Protein AF-A0AAP2DNC0-F1 (afdb_monomer_lite)

Secondary structure (DSSP, 8-state):
----EEEEEEE-TT--EEEEEEE-SSS--EEEEETTS-EEEEEE-----HHHHHHHHHHHHHHHT--GGGEEEEEE--S-----TTHHHHHHHHHHHHHHHHHHHHHHHHHHHHTS-GGG-EEETTEEE-SS-EEEHHHHHHHHHHHH-S--EE-

InterPro domains:
  IPR037165 Aldehyde oxidase/xanthine dehydrogenase, molybdopterin binding domain superfamily [SSF56003] (30-141)

Structure (mmCIF, N/CA/C/O backbone):
data_AF-A0AAP2DNC0-F1
#
_entry.id   AF-A0AAP2DNC0-F1
#
loop_
_atom_site.group_PDB
_atom_site.id
_atom_site.type_symbol
_atom_site.label_atom_id
_atom_site.label_alt_id
_atom_site.label_comp_id
_atom_site.label_asym_id
_atom_site.label_entity_id
_atom_site.label_seq_id
_atom_site.pdbx_PDB_ins_code
_atom_site.Cartn_x
_atom_site.Cartn_y
_atom_site.Cartn_z
_atom_site.occupancy
_atom_site.B_iso_or_equiv
_atom_site.auth_seq_id
_atom_site.auth_comp_id
_atom_site.auth_asym_id
_atom_site.auth_atom_id
_atom_site.pdbx_PDB_model_num
ATOM 1 N N . MET A 1 1 ? 10.801 -0.623 20.520 1.00 38.81 1 MET A N 1
ATOM 2 C CA . MET A 1 1 ? 10.486 -1.845 19.750 1.00 38.81 1 MET A CA 1
ATOM 3 C C . MET A 1 1 ? 10.149 -1.418 18.329 1.00 38.81 1 MET A C 1
ATOM 5 O O . MET A 1 1 ? 9.386 -0.471 18.181 1.00 38.81 1 MET A O 1
ATOM 9 N N . LYS A 1 2 ? 10.776 -2.004 17.298 1.00 46.66 2 LYS A N 1
ATOM 10 C CA . LYS A 1 2 ? 10.333 -1.795 15.910 1.00 46.66 2 LYS A CA 1
ATOM 11 C C . LYS A 1 2 ? 9.048 -2.607 15.756 1.00 46.66 2 LYS A C 1
ATOM 13 O O . LYS A 1 2 ? 9.116 -3.824 15.877 1.00 46.66 2 LYS A O 1
ATOM 18 N N . ASN A 1 3 ? 7.905 -1.954 15.565 1.00 55.47 3 ASN A N 1
ATOM 19 C CA . ASN A 1 3 ? 6.713 -2.665 15.106 1.00 55.47 3 ASN A CA 1
ATOM 20 C C . ASN A 1 3 ? 7.089 -3.331 13.775 1.00 55.47 3 ASN A C 1
ATOM 22 O O . ASN A 1 3 ? 7.736 -2.695 12.945 1.00 55.47 3 ASN A O 1
ATOM 26 N N . SER A 1 4 ? 6.794 -4.615 13.620 1.00 79.81 4 SER A N 1
ATOM 27 C CA . SER A 1 4 ? 6.967 -5.330 12.359 1.00 79.81 4 SER A CA 1
ATOM 28 C C . SER A 1 4 ? 5.632 -5.354 11.614 1.00 79.81 4 SER A C 1
ATOM 30 O O . SER A 1 4 ? 4.562 -5.353 12.232 1.00 79.81 4 SER A O 1
ATOM 32 N N . VAL A 1 5 ? 5.691 -5.325 10.281 1.00 86.69 5 VAL A N 1
ATOM 33 C CA . VAL A 1 5 ? 4.518 -5.431 9.405 1.00 86.69 5 VAL A CA 1
ATOM 34 C C . VAL A 1 5 ? 4.571 -6.778 8.714 1.00 86.69 5 VAL A C 1
ATOM 36 O O . VAL A 1 5 ? 5.544 -7.082 8.033 1.00 86.69 5 VAL A O 1
ATOM 39 N N . GLN A 1 6 ? 3.518 -7.570 8.872 1.00 87.31 6 GLN A N 1
ATOM 40 C CA . GLN A 1 6 ? 3.328 -8.782 8.093 1.00 87.31 6 GLN A CA 1
ATOM 41 C C . GLN A 1 6 ? 2.719 -8.418 6.737 1.00 87.31 6 GLN A C 1
ATOM 43 O O . GLN A 1 6 ? 1.704 -7.720 6.683 1.00 87.31 6 GLN A O 1
ATOM 48 N N . ILE A 1 7 ? 3.307 -8.922 5.651 1.00 89.62 7 ILE A N 1
ATOM 49 C CA . ILE A 1 7 ? 2.815 -8.709 4.285 1.00 89.62 7 ILE A CA 1
ATOM 50 C C . ILE A 1 7 ? 2.246 -10.024 3.749 1.00 89.62 7 ILE A C 1
ATOM 52 O O . ILE A 1 7 ? 2.920 -11.055 3.748 1.00 89.62 7 ILE A O 1
ATOM 56 N N . THR A 1 8 ? 0.997 -9.990 3.289 1.00 88.88 8 THR A N 1
ATOM 57 C CA . THR A 1 8 ? 0.301 -11.145 2.709 1.00 88.88 8 THR A CA 1
ATOM 58 C C . THR A 1 8 ? -0.256 -10.782 1.340 1.00 88.88 8 THR A C 1
ATOM 60 O O . THR A 1 8 ? -1.121 -9.916 1.238 1.00 88.88 8 THR A O 1
ATOM 63 N N . VAL A 1 9 ? 0.213 -11.459 0.294 1.00 87.19 9 VAL A N 1
ATOM 64 C CA . VAL A 1 9 ? -0.335 -11.348 -1.068 1.00 87.19 9 VAL A CA 1
ATOM 65 C C . VAL A 1 9 ? -1.398 -12.430 -1.262 1.00 87.19 9 VAL A C 1
ATOM 67 O O . VAL A 1 9 ? -1.158 -13.585 -0.916 1.00 87.19 9 VAL A O 1
ATOM 70 N N . PHE A 1 10 ? -2.566 -12.069 -1.791 1.00 86.56 10 PHE A N 1
ATOM 71 C CA . PHE A 1 10 ? -3.710 -12.968 -1.982 1.00 86.56 10 PHE A CA 1
ATOM 72 C C . PHE A 1 10 ? -4.532 -12.576 -3.221 1.00 86.56 10 PHE A C 1
ATOM 74 O O . PHE A 1 10 ? -4.253 -11.561 -3.859 1.00 86.56 10 PHE A O 1
ATOM 81 N N . ARG A 1 11 ? -5.543 -13.376 -3.579 1.00 85.81 11 ARG A N 1
ATOM 82 C CA . ARG A 1 11 ? -6.537 -13.041 -4.611 1.00 85.81 11 ARG A CA 1
ATOM 83 C C . ARG A 1 11 ? -7.925 -12.934 -3.991 1.00 85.81 11 ARG A C 1
ATOM 85 O O . ARG A 1 11 ? -8.265 -13.714 -3.104 1.00 85.81 11 ARG A O 1
ATOM 92 N N . GLU A 1 12 ? -8.715 -11.978 -4.459 1.00 83.81 12 GLU A N 1
ATOM 93 C CA . GLU A 1 12 ? -10.144 -11.921 -4.143 1.00 83.81 12 GLU A CA 1
ATOM 94 C C . GLU A 1 12 ? -10.919 -13.018 -4.887 1.00 83.81 12 GLU A C 1
ATOM 96 O O . GLU A 1 12 ? -10.386 -13.659 -5.794 1.00 83.81 12 GLU A O 1
ATOM 101 N N . ALA A 1 13 ? -12.193 -13.218 -4.536 1.00 77.25 13 ALA A N 1
ATOM 102 C CA . ALA A 1 13 ? -13.054 -14.230 -5.161 1.00 77.25 13 ALA A CA 1
ATOM 103 C C . ALA A 1 13 ? -13.166 -14.080 -6.694 1.00 77.25 13 ALA A C 1
ATOM 105 O O . ALA A 1 13 ? -13.359 -15.066 -7.398 1.00 77.25 13 ALA A O 1
ATOM 106 N N . GLU A 1 14 ? -12.992 -12.862 -7.214 1.00 77.56 14 GLU A N 1
ATOM 107 C CA . GLU A 1 14 ? -13.001 -12.547 -8.651 1.00 77.56 14 GLU A CA 1
ATOM 108 C C . GLU A 1 14 ? -11.623 -12.714 -9.326 1.00 77.56 14 GLU A C 1
ATOM 110 O O . GLU A 1 14 ? -11.451 -12.387 -10.498 1.00 77.56 14 GLU A O 1
ATOM 115 N N . GLY A 1 15 ? -10.614 -13.199 -8.596 1.00 82.12 15 GLY A N 1
ATOM 116 C CA . GLY A 1 15 ? -9.250 -13.396 -9.093 1.00 82.12 15 GLY A CA 1
ATOM 117 C C . GLY A 1 15 ? -8.360 -12.151 -9.036 1.00 82.12 15 GLY A C 1
ATOM 118 O O . GLY A 1 15 ? -7.173 -12.247 -9.360 1.00 82.12 15 GLY A O 1
ATOM 119 N N . THR A 1 16 ? -8.884 -11.005 -8.592 1.00 85.50 16 THR A N 1
ATOM 120 C CA . THR A 1 16 ? -8.140 -9.743 -8.456 1.00 85.50 16 THR A CA 1
ATOM 121 C C . THR A 1 16 ? -7.007 -9.889 -7.433 1.00 85.50 16 THR A C 1
ATOM 123 O O . THR A 1 16 ? -7.280 -10.189 -6.266 1.00 85.50 16 THR A O 1
ATOM 126 N N . PRO A 1 17 ? -5.734 -9.686 -7.822 1.00 89.12 17 PRO A N 1
ATOM 127 C CA . PRO A 1 17 ? -4.626 -9.774 -6.885 1.00 89.12 17 PRO A CA 1
ATOM 128 C C . PRO A 1 17 ? -4.665 -8.590 -5.914 1.00 89.12 17 PRO A C 1
ATOM 130 O O . PRO A 1 17 ? -4.969 -7.458 -6.291 1.00 89.12 17 PRO A O 1
ATOM 133 N N . SER A 1 18 ? -4.376 -8.876 -4.652 1.00 90.75 18 SER A N 1
ATOM 134 C CA . SER A 1 18 ? -4.461 -7.944 -3.531 1.00 90.75 18 SER A CA 1
ATOM 135 C C . SER A 1 18 ? -3.300 -8.177 -2.569 1.00 90.75 18 SER A C 1
ATOM 137 O O . SER A 1 18 ? -2.720 -9.264 -2.509 1.00 90.75 18 SER A O 1
ATOM 139 N N . VAL A 1 19 ? -2.945 -7.156 -1.795 1.00 91.69 19 VAL A N 1
ATOM 140 C CA . VAL A 1 19 ? -1.894 -7.256 -0.778 1.00 91.69 19 VAL A CA 1
ATOM 141 C C . VAL A 1 19 ? -2.349 -6.615 0.528 1.00 91.69 19 VAL A C 1
ATOM 143 O O . VAL A 1 19 ? -2.882 -5.507 0.548 1.00 91.69 19 VAL A O 1
ATOM 146 N N . ARG A 1 20 ? -2.151 -7.336 1.631 1.00 91.94 20 ARG A N 1
ATOM 147 C CA . ARG A 1 20 ? -2.478 -6.929 2.998 1.00 91.94 20 ARG A CA 1
ATOM 148 C C . ARG A 1 20 ? -1.201 -6.681 3.788 1.00 91.94 20 ARG A C 1
ATOM 150 O O . ARG A 1 20 ? -0.331 -7.545 3.836 1.00 91.94 20 ARG A O 1
ATOM 157 N N . PHE A 1 21 ? -1.150 -5.538 4.455 1.00 92.44 21 PHE A N 1
ATOM 158 C CA . PHE A 1 21 ? -0.119 -5.133 5.403 1.00 92.44 21 PHE A CA 1
ATOM 159 C C . PHE A 1 21 ? -0.749 -5.096 6.789 1.00 92.44 21 PHE A C 1
ATOM 161 O O . PHE A 1 21 ? -1.740 -4.397 6.976 1.00 92.44 21 PHE A O 1
ATOM 168 N N . GLU A 1 22 ? -0.213 -5.830 7.753 1.00 89.88 22 GLU A N 1
ATOM 169 C CA . GLU A 1 22 ? -0.787 -5.930 9.098 1.00 89.88 22 GLU A CA 1
ATOM 170 C C . GLU A 1 22 ? 0.266 -5.646 10.165 1.00 89.88 22 GLU A C 1
ATOM 172 O O . GLU A 1 22 ? 1.374 -6.180 10.104 1.00 89.88 22 GLU A O 1
ATOM 177 N N . THR A 1 23 ? -0.062 -4.801 11.145 1.00 87.56 23 THR A N 1
ATOM 178 C CA . THR A 1 23 ? 0.821 -4.568 12.294 1.00 87.56 23 THR A CA 1
ATOM 179 C C . THR A 1 23 ? 0.852 -5.795 13.197 1.00 87.56 23 THR A C 1
ATOM 181 O O . THR A 1 23 ? -0.190 -6.336 13.563 1.00 87.56 23 THR A O 1
ATOM 184 N N . ILE A 1 24 ? 2.048 -6.215 13.608 1.00 81.44 24 ILE A N 1
ATOM 185 C CA . ILE A 1 24 ? 2.220 -7.302 14.576 1.00 81.44 24 ILE A CA 1
ATOM 186 C C . ILE A 1 24 ? 2.170 -6.713 15.993 1.00 81.44 24 ILE A C 1
ATOM 188 O O . ILE A 1 24 ? 2.982 -5.854 16.340 1.00 81.44 24 ILE A O 1
ATOM 192 N N . GLY A 1 25 ? 1.217 -7.166 16.811 1.00 71.06 25 GLY A N 1
ATOM 193 C CA . GLY A 1 25 ? 1.033 -6.707 18.192 1.00 71.06 25 GLY A CA 1
ATOM 194 C C . GLY A 1 25 ? -0.375 -6.963 18.737 1.00 71.06 25 GLY A C 1
ATOM 195 O O . GLY A 1 25 ? -1.166 -7.682 18.119 1.00 71.06 25 GLY A O 1
ATOM 196 N N . GLU A 1 26 ? -0.661 -6.379 19.905 1.00 65.94 26 GLU A N 1
ATOM 197 C CA . GLU A 1 26 ? -1.984 -6.410 20.551 1.00 65.94 26 GLU A CA 1
ATOM 198 C C . GLU A 1 26 ? -3.010 -5.580 19.762 1.00 65.94 26 GLU A C 1
ATOM 200 O O . GLU A 1 26 ? -4.081 -6.084 19.434 1.00 65.94 26 GLU A O 1
ATOM 205 N N . GLU A 1 27 ? -2.645 -4.361 19.346 1.00 67.69 27 GLU A N 1
ATOM 206 C CA . GLU A 1 27 ? -3.443 -3.561 18.410 1.00 67.69 27 GLU A CA 1
ATOM 207 C C . GLU A 1 27 ? -3.122 -3.946 16.960 1.00 67.69 27 GLU A C 1
ATOM 209 O O . GLU A 1 27 ? -2.032 -3.676 16.437 1.00 67.69 27 GLU A O 1
ATOM 214 N N . ARG A 1 28 ? -4.094 -4.567 16.288 1.00 74.88 28 ARG A N 1
ATOM 215 C CA . ARG A 1 28 ? -3.957 -4.986 14.891 1.00 74.88 28 ARG A CA 1
ATOM 216 C C . ARG A 1 28 ? -4.682 -4.025 13.967 1.00 74.88 28 ARG A C 1
ATOM 218 O O . ARG A 1 28 ? -5.906 -4.039 13.866 1.00 74.88 28 ARG A O 1
ATOM 225 N N . TYR A 1 29 ? -3.898 -3.218 13.268 1.00 86.69 29 TYR A N 1
ATOM 226 C CA . TYR A 1 29 ? -4.351 -2.446 12.123 1.00 86.69 29 TYR A CA 1
ATOM 227 C C . TYR A 1 29 ? -3.924 -3.186 10.863 1.00 86.69 29 TYR A C 1
ATOM 229 O O . TYR A 1 29 ? -2.796 -3.683 10.784 1.00 86.69 29 TYR A O 1
ATOM 237 N N . ALA A 1 30 ? -4.803 -3.232 9.868 1.00 90.62 30 ALA A N 1
ATOM 238 C CA . ALA A 1 30 ? -4.452 -3.783 8.570 1.00 90.62 30 ALA A CA 1
ATOM 239 C C . ALA A 1 30 ? -4.798 -2.808 7.452 1.00 90.62 30 ALA A C 1
ATOM 241 O O . ALA A 1 30 ? -5.846 -2.174 7.460 1.00 90.62 30 ALA A O 1
ATOM 242 N N . LEU A 1 31 ? -3.910 -2.702 6.476 1.00 93.75 31 LEU A N 1
ATOM 243 C CA . LEU A 1 31 ? -4.100 -1.927 5.265 1.00 93.75 31 LEU A CA 1
ATOM 244 C C . LEU A 1 31 ? -4.101 -2.896 4.091 1.00 93.75 31 LEU A C 1
ATOM 246 O O . LEU A 1 31 ? -3.135 -3.632 3.897 1.00 93.75 31 LEU A O 1
ATOM 250 N N . VAL A 1 32 ? -5.180 -2.914 3.321 1.00 93.44 32 VAL A N 1
ATOM 251 C CA . VAL A 1 32 ? -5.305 -3.771 2.143 1.00 93.44 32 VAL A CA 1
ATOM 252 C C . VAL A 1 32 ? -5.347 -2.903 0.904 1.00 93.44 32 VAL A C 1
ATOM 254 O O . VAL A 1 32 ? -6.185 -2.010 0.811 1.00 93.44 32 VAL A O 1
ATOM 257 N N . PHE A 1 33 ? -4.444 -3.172 -0.032 1.00 93.50 33 PHE A N 1
ATOM 258 C CA . PHE A 1 33 ? -4.469 -2.617 -1.375 1.00 93.50 33 PHE A CA 1
ATOM 259 C C . PHE A 1 33 ? -5.037 -3.668 -2.323 1.00 93.50 33 PHE A C 1
ATOM 261 O O . PHE A 1 33 ? -4.473 -4.755 -2.468 1.00 93.50 33 PHE A O 1
ATOM 268 N N . TYR A 1 34 ? -6.148 -3.326 -2.957 1.00 89.62 34 TYR A N 1
ATOM 269 C CA . TYR A 1 34 ? -6.824 -4.155 -3.940 1.00 89.62 34 TYR A CA 1
ATOM 270 C C . TYR A 1 34 ? -6.366 -3.771 -5.346 1.00 89.62 34 TYR A C 1
ATOM 272 O O . TYR A 1 34 ? -6.048 -2.605 -5.617 1.00 89.62 34 TYR A O 1
ATOM 280 N N . GLY A 1 35 ? -6.374 -4.734 -6.270 1.00 74.75 35 GLY A N 1
ATOM 281 C CA . GLY A 1 35 ? -6.237 -4.433 -7.693 1.00 74.75 35 GLY A CA 1
ATOM 282 C C . GLY A 1 35 ? -7.214 -3.319 -8.092 1.00 74.75 35 GLY A C 1
ATOM 283 O O . GLY A 1 35 ? -8.357 -3.295 -7.639 1.00 74.75 35 GLY A O 1
ATOM 284 N N . ARG A 1 36 ? -6.751 -2.368 -8.916 1.00 78.69 36 ARG A N 1
ATOM 285 C CA . ARG A 1 36 ? -7.431 -1.098 -9.275 1.00 78.69 36 ARG A CA 1
ATOM 286 C C . ARG A 1 36 ? -7.348 0.046 -8.252 1.00 78.69 36 ARG A C 1
ATOM 288 O O . ARG A 1 36 ? -8.149 0.973 -8.315 1.00 78.69 36 ARG A O 1
ATOM 295 N N . SER A 1 37 ? -6.352 0.033 -7.367 1.00 81.25 37 SER A N 1
ATOM 296 C CA . SER A 1 37 ? -5.997 1.175 -6.501 1.00 81.25 37 SER A CA 1
ATOM 297 C C . SER A 1 37 ? -6.972 1.493 -5.365 1.00 81.25 37 SER A C 1
ATOM 299 O O . SER A 1 37 ? -6.841 2.540 -4.730 1.00 81.25 37 SER A O 1
ATOM 301 N N . ASN A 1 38 ? -7.907 0.589 -5.063 1.00 91.06 38 ASN A N 1
ATOM 302 C CA . ASN A 1 38 ? -8.730 0.706 -3.865 1.00 91.06 38 ASN A CA 1
ATOM 303 C C . ASN A 1 38 ? -7.917 0.307 -2.634 1.00 91.06 38 ASN A C 1
ATOM 305 O O . ASN A 1 38 ? -7.190 -0.687 -2.644 1.00 91.06 38 ASN A O 1
ATOM 309 N N . VAL A 1 39 ? -8.076 1.061 -1.554 1.00 93.81 39 VAL A N 1
ATOM 310 C CA . VAL A 1 39 ? -7.409 0.815 -0.281 1.00 93.81 39 VAL A CA 1
ATOM 311 C C . VAL A 1 39 ? -8.452 0.713 0.813 1.00 93.81 39 VAL A C 1
ATOM 313 O O . VAL A 1 39 ? -9.296 1.590 0.956 1.00 93.81 39 VAL A O 1
ATOM 316 N N . THR A 1 40 ? -8.389 -0.347 1.612 1.00 94.00 40 THR A N 1
ATOM 317 C CA . THR A 1 40 ? -9.201 -0.458 2.826 1.00 94.00 40 THR A CA 1
ATOM 318 C C . THR A 1 40 ? -8.304 -0.496 4.043 1.00 94.00 40 THR A C 1
ATOM 320 O O . THR A 1 40 ? -7.408 -1.334 4.149 1.00 94.00 40 THR A O 1
ATOM 323 N N . LEU A 1 41 ? -8.560 0.421 4.966 1.00 93.25 41 LEU A N 1
ATOM 324 C CA . LEU A 1 41 ? -7.999 0.404 6.300 1.00 93.25 41 LEU A CA 1
ATOM 325 C C . LEU A 1 41 ? -8.961 -0.336 7.232 1.00 93.25 41 LEU A C 1
ATOM 327 O O . LEU A 1 41 ? -10.084 0.109 7.453 1.00 93.25 41 LEU A O 1
ATOM 331 N N . TYR A 1 42 ? -8.488 -1.430 7.811 1.00 90.00 42 TYR A N 1
ATOM 332 C CA . TYR A 1 42 ? -9.157 -2.147 8.883 1.00 90.00 42 TYR A CA 1
ATOM 333 C C . TYR A 1 42 ? -8.654 -1.635 10.228 1.00 90.00 42 TYR A C 1
ATOM 335 O O . TYR A 1 42 ? -7.458 -1.721 10.529 1.00 90.00 42 TYR A O 1
ATOM 343 N N . VAL A 1 43 ? -9.576 -1.102 11.026 1.00 86.06 43 VAL A N 1
ATOM 344 C CA . VAL A 1 43 ? -9.314 -0.623 12.385 1.00 86.06 43 VAL A CA 1
ATOM 345 C C . VAL A 1 43 ? -10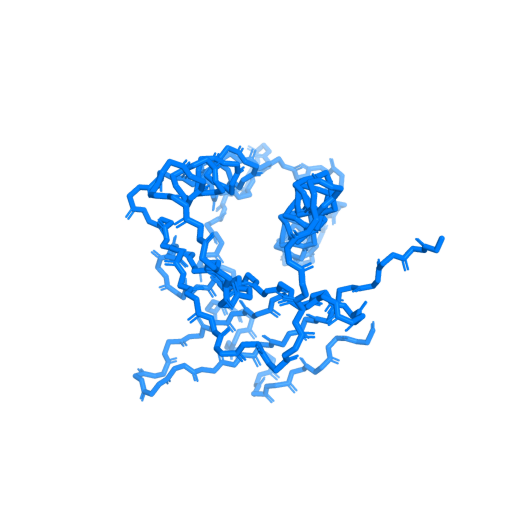.102 -1.439 13.413 1.00 86.06 43 VAL A C 1
ATOM 347 O O . VAL A 1 43 ? -11.179 -1.944 13.090 1.00 86.06 43 VAL A O 1
ATOM 350 N N . PRO A 1 44 ? -9.605 -1.563 14.653 1.00 79.69 44 PRO A N 1
ATOM 351 C CA . PRO A 1 44 ? -10.368 -2.142 15.750 1.00 79.69 44 PRO A CA 1
ATOM 352 C C . PRO A 1 44 ? -11.754 -1.509 15.920 1.00 79.69 44 PRO A C 1
ATOM 354 O O . PRO A 1 44 ? -11.888 -0.284 15.875 1.00 79.69 44 PRO A O 1
ATOM 357 N N . ASP A 1 45 ? -12.771 -2.344 16.144 1.00 73.31 45 ASP A N 1
ATOM 358 C CA . ASP A 1 45 ? -14.126 -1.909 16.480 1.00 73.31 45 ASP A CA 1
ATOM 359 C C . ASP A 1 45 ? -14.145 -1.268 17.872 1.00 73.31 45 ASP A C 1
ATOM 361 O O . ASP A 1 45 ? -14.243 -1.930 18.903 1.00 73.31 45 ASP A O 1
ATOM 365 N N . ALA A 1 46 ? -13.975 0.048 17.889 1.00 66.81 46 ALA A N 1
ATOM 366 C CA . ALA A 1 46 ? -14.129 0.889 19.059 1.00 66.81 46 ALA A CA 1
ATOM 367 C C . ALA A 1 46 ? -15.160 1.975 18.731 1.00 66.81 46 ALA A C 1
ATOM 369 O O . ALA A 1 46 ? -15.211 2.435 17.586 1.00 66.81 46 ALA A O 1
ATOM 370 N N . PRO A 1 47 ? -15.958 2.445 19.706 1.00 59.12 47 PRO A N 1
ATOM 371 C CA . PRO A 1 47 ? -16.869 3.563 19.495 1.00 59.12 47 PRO A CA 1
ATOM 372 C C . PRO A 1 47 ? -16.071 4.826 19.138 1.00 59.12 47 PRO A C 1
ATOM 374 O O . PRO A 1 47 ? -15.583 5.563 19.995 1.00 59.12 47 PRO A O 1
ATOM 377 N N . GLN A 1 48 ? -15.908 5.072 17.840 1.00 66.94 48 GLN A N 1
ATOM 378 C CA . GLN A 1 48 ? -15.242 6.243 17.292 1.00 66.94 48 GLN A CA 1
ATOM 379 C C . GLN A 1 48 ? -16.257 7.124 16.560 1.00 66.94 48 GLN A C 1
ATOM 381 O O . GLN A 1 48 ? -17.131 6.650 15.835 1.00 66.94 48 GLN A O 1
ATOM 386 N N . GLY A 1 49 ? -16.143 8.442 16.741 1.00 69.94 49 GLY A N 1
ATOM 387 C CA . GLY A 1 49 ? -16.949 9.398 15.984 1.00 69.94 49 GLY A CA 1
ATOM 388 C C . GLY A 1 49 ? -16.575 9.393 14.497 1.00 69.94 49 GLY A C 1
ATOM 389 O O . GLY A 1 49 ? -15.408 9.215 14.154 1.00 69.94 49 GLY A O 1
ATOM 390 N N . LYS A 1 50 ? -17.543 9.674 13.612 1.00 75.25 50 LYS A N 1
ATOM 391 C CA . LYS A 1 50 ? -17.363 9.708 12.140 1.00 75.25 50 LYS A CA 1
ATOM 392 C C . LYS A 1 50 ? -16.157 10.544 11.672 1.00 75.25 50 LYS A C 1
ATOM 394 O O . LYS A 1 50 ? -15.522 10.208 10.677 1.00 75.25 50 LYS A O 1
ATOM 399 N N . LEU A 1 51 ? -15.808 11.604 12.407 1.00 81.38 51 LEU A N 1
ATOM 400 C CA . LEU A 1 51 ? -14.646 12.456 12.125 1.00 81.38 51 LEU A CA 1
ATOM 401 C C . LEU A 1 51 ? -13.300 11.726 12.275 1.00 81.38 51 LEU A C 1
ATOM 403 O O . LEU A 1 51 ? -12.355 12.056 11.561 1.00 81.38 51 LEU A O 1
ATOM 407 N N . LYS A 1 52 ? -13.202 10.723 13.160 1.00 83.19 52 LYS A N 1
ATOM 408 C CA . LYS A 1 52 ? -11.976 9.929 13.334 1.00 83.19 52 LYS A CA 1
ATOM 409 C C . LYS A 1 52 ? -11.709 9.061 12.101 1.00 83.19 52 LYS A C 1
ATOM 411 O O . LYS A 1 52 ? -10.592 9.091 11.592 1.00 83.19 52 LYS A O 1
ATOM 416 N N . TYR A 1 53 ? -12.733 8.394 11.561 1.00 85.00 53 TYR A N 1
ATOM 417 C CA . TYR A 1 53 ? -12.610 7.607 10.324 1.00 85.00 53 TYR A CA 1
ATOM 418 C C . TYR A 1 53 ? -12.211 8.471 9.127 1.00 85.00 53 TYR A C 1
ATOM 420 O O . TYR A 1 53 ? -11.311 8.107 8.374 1.00 85.00 53 TYR A O 1
ATOM 428 N N . LEU A 1 54 ? -12.811 9.659 8.994 1.00 87.69 54 LEU A N 1
ATOM 429 C CA . LEU A 1 54 ? -12.416 10.612 7.957 1.00 87.69 54 LEU A CA 1
ATOM 430 C C . LEU A 1 54 ? -10.944 11.028 8.105 1.00 87.69 54 LEU A C 1
ATOM 432 O O . LEU A 1 54 ? -10.201 11.025 7.127 1.00 87.69 54 LEU A O 1
ATOM 436 N N . GLY A 1 55 ? -10.499 11.340 9.326 1.00 89.31 55 GLY A N 1
ATOM 437 C CA . GLY A 1 55 ? -9.100 11.676 9.600 1.00 89.31 55 GLY A CA 1
ATOM 438 C C . GLY A 1 55 ? -8.131 10.546 9.236 1.00 89.31 55 GLY A C 1
ATOM 439 O O . GLY A 1 55 ? -7.097 10.799 8.620 1.00 89.31 55 GLY A O 1
ATOM 440 N N . GLN A 1 56 ? -8.476 9.298 9.555 1.00 90.44 56 GLN A N 1
ATOM 441 C CA . GLN A 1 56 ? -7.680 8.119 9.197 1.00 90.44 56 GLN A CA 1
ATOM 442 C C . GLN A 1 56 ? -7.598 7.931 7.675 1.00 90.44 56 GLN A C 1
ATOM 444 O O . GLN A 1 56 ? -6.502 7.753 7.141 1.00 90.44 56 GLN A O 1
ATOM 449 N N . ALA A 1 57 ? -8.728 8.048 6.969 1.00 91.81 57 ALA A N 1
ATOM 450 C CA . ALA A 1 57 ? -8.771 7.964 5.511 1.00 91.81 57 ALA A CA 1
ATOM 451 C C . ALA A 1 57 ? -7.905 9.049 4.850 1.00 91.81 57 ALA A C 1
ATOM 453 O O . ALA A 1 57 ? -7.143 8.761 3.929 1.00 91.81 57 ALA A O 1
ATOM 454 N N . LEU A 1 58 ? -7.952 10.285 5.362 1.00 93.25 58 LEU A N 1
ATOM 455 C CA . LEU A 1 58 ? -7.119 11.394 4.882 1.00 93.25 58 LEU A CA 1
ATOM 456 C C . LEU A 1 58 ? -5.623 11.160 5.137 1.00 93.25 58 LEU A C 1
ATOM 458 O O . LEU A 1 58 ? -4.798 11.513 4.294 1.00 93.25 58 LEU A O 1
ATOM 462 N N . ILE A 1 59 ? -5.253 10.552 6.270 1.00 92.75 59 ILE A N 1
ATOM 463 C CA . ILE A 1 59 ? -3.858 10.177 6.555 1.00 92.75 59 ILE A CA 1
ATOM 464 C C . ILE A 1 59 ? -3.361 9.168 5.520 1.00 92.75 59 ILE A C 1
ATOM 466 O O . ILE A 1 59 ? -2.285 9.381 4.958 1.00 92.75 59 ILE A O 1
ATOM 470 N N . VAL A 1 60 ? -4.134 8.109 5.262 1.00 93.38 60 VAL A N 1
ATOM 471 C CA . VAL A 1 60 ? -3.799 7.072 4.273 1.00 93.38 60 VAL A CA 1
ATOM 472 C C . VAL A 1 60 ? -3.707 7.681 2.874 1.00 93.38 60 VAL A C 1
ATOM 474 O O . VAL A 1 60 ? -2.675 7.552 2.221 1.00 93.38 60 VAL A O 1
ATOM 477 N N . SER A 1 61 ? -4.732 8.428 2.455 1.00 92.81 61 SER A N 1
ATOM 478 C CA . SER A 1 61 ? -4.776 9.138 1.171 1.00 92.81 61 SER A CA 1
ATOM 479 C C . SER A 1 61 ? -3.526 9.995 0.952 1.00 92.81 61 SER A C 1
ATOM 481 O O . SER A 1 61 ? -2.850 9.870 -0.070 1.00 92.81 61 SER A O 1
ATOM 483 N N . ARG A 1 62 ? -3.150 10.804 1.952 1.00 92.25 62 ARG A N 1
ATOM 484 C CA . ARG A 1 62 ? -1.970 11.671 1.874 1.00 92.25 62 ARG A CA 1
ATOM 485 C C . ARG A 1 62 ? -0.655 10.892 1.812 1.00 92.25 62 ARG A C 1
ATOM 487 O O . ARG A 1 62 ? 0.227 11.298 1.065 1.00 92.25 62 ARG A O 1
ATOM 494 N N . HIS A 1 63 ? -0.493 9.828 2.601 1.00 91.75 63 HIS A N 1
ATOM 495 C CA . HIS A 1 63 ? 0.772 9.075 2.648 1.00 91.75 63 HIS A CA 1
ATOM 496 C C . HIS A 1 63 ? 0.985 8.184 1.425 1.00 91.75 63 HIS A C 1
ATOM 498 O O . HIS A 1 63 ? 2.128 7.939 1.046 1.00 91.75 63 HIS A O 1
ATOM 504 N N . LEU A 1 64 ? -0.096 7.700 0.819 1.00 90.31 64 LEU A N 1
ATOM 505 C CA . LEU A 1 64 ? -0.030 6.851 -0.370 1.00 90.31 64 LEU A CA 1
ATOM 506 C C . LEU A 1 64 ? -0.159 7.636 -1.677 1.00 90.31 64 LEU A C 1
ATOM 508 O O . LEU A 1 64 ? -0.044 7.052 -2.751 1.00 90.31 64 LEU A O 1
ATOM 512 N N . CYS A 1 65 ? -0.429 8.943 -1.595 1.00 88.38 65 CYS A N 1
ATOM 513 C CA . CYS A 1 65 ? -0.816 9.768 -2.737 1.00 88.38 65 CYS A CA 1
ATOM 514 C C . CYS A 1 65 ? -1.972 9.130 -3.532 1.00 88.38 65 CYS A C 1
ATOM 516 O O . CYS A 1 65 ? -1.947 9.097 -4.755 1.00 88.38 65 CYS A O 1
ATOM 518 N N . ILE A 1 66 ? -2.974 8.590 -2.835 1.00 87.94 66 ILE A N 1
ATOM 519 C CA . ILE A 1 66 ? -4.181 8.002 -3.434 1.00 87.94 66 ILE A CA 1
ATOM 520 C C . ILE A 1 66 ? -5.348 8.945 -3.161 1.00 87.94 66 ILE A C 1
ATOM 522 O O . ILE A 1 66 ? -5.483 9.452 -2.047 1.00 87.94 66 ILE A O 1
ATOM 526 N N . ASP A 1 67 ? -6.197 9.192 -4.161 1.00 89.50 67 ASP A N 1
ATOM 527 C CA . ASP A 1 67 ? -7.409 9.996 -3.978 1.00 89.50 67 ASP A CA 1
ATOM 528 C C . ASP A 1 67 ? -8.275 9.387 -2.866 1.00 89.50 67 ASP A C 1
ATOM 530 O O . ASP A 1 67 ? -8.521 8.180 -2.839 1.00 89.50 67 ASP A O 1
ATOM 534 N N . PHE A 1 68 ? -8.729 10.231 -1.936 1.00 88.94 68 PHE A N 1
ATOM 535 C CA . PHE A 1 68 ? -9.479 9.800 -0.758 1.00 88.94 68 PHE A CA 1
ATOM 536 C C . PHE A 1 68 ? -10.718 8.964 -1.113 1.00 88.94 68 PHE A C 1
ATOM 538 O O . PHE A 1 68 ? -11.132 8.135 -0.309 1.00 88.94 68 PHE A O 1
ATOM 545 N N . ARG A 1 69 ? -11.297 9.149 -2.310 1.00 90.75 69 ARG A N 1
ATOM 546 C CA . ARG A 1 69 ? -12.458 8.387 -2.797 1.00 90.75 69 ARG A CA 1
ATOM 547 C C . ARG A 1 69 ? -12.175 6.895 -2.959 1.00 90.75 69 ARG A C 1
ATOM 549 O O . ARG A 1 69 ? -13.114 6.108 -2.946 1.00 90.75 69 ARG A O 1
ATOM 556 N N . TYR A 1 70 ? -10.906 6.515 -3.092 1.00 91.44 70 TYR A N 1
ATOM 557 C CA . TYR A 1 70 ? -10.469 5.121 -3.160 1.00 91.44 70 TYR A CA 1
ATOM 558 C C . TYR A 1 70 ? -10.021 4.572 -1.802 1.00 91.44 70 TYR A C 1
ATOM 560 O O . TYR A 1 70 ? -9.564 3.434 -1.731 1.00 91.44 70 TYR A O 1
ATOM 568 N N . VAL A 1 71 ? -10.133 5.352 -0.722 1.00 93.44 71 VAL A N 1
ATOM 569 C CA . VAL A 1 71 ? -9.781 4.921 0.633 1.00 93.44 71 VAL A CA 1
ATOM 570 C C . VAL A 1 71 ? -11.054 4.663 1.428 1.00 93.44 71 VAL A C 1
ATOM 572 O O . VAL A 1 71 ? -11.817 5.581 1.723 1.00 93.44 71 VAL A O 1
ATOM 575 N N . SER A 1 72 ? -11.263 3.411 1.824 1.00 93.31 72 SER A N 1
ATOM 576 C CA . SER A 1 72 ? -12.329 3.024 2.742 1.00 93.31 72 SER A CA 1
ATOM 577 C C . SER A 1 72 ? -11.763 2.694 4.125 1.00 93.31 72 SER A C 1
ATOM 579 O O . SER A 1 72 ? -10.613 2.273 4.263 1.00 93.31 72 SER A O 1
ATOM 581 N N . VAL A 1 73 ? -12.568 2.912 5.163 1.00 90.81 73 VAL A N 1
ATOM 582 C CA . VAL A 1 73 ? -12.239 2.526 6.538 1.00 90.81 73 VAL A CA 1
ATOM 583 C C . VAL A 1 73 ? -13.321 1.577 7.020 1.00 90.81 73 VAL A C 1
ATOM 585 O O . VAL A 1 73 ? -14.504 1.912 6.963 1.00 90.81 73 VAL A O 1
ATOM 588 N N . GLN A 1 74 ? -12.916 0.397 7.470 1.00 89.19 74 GLN A N 1
ATOM 589 C CA . GLN A 1 74 ? -13.804 -0.636 7.984 1.00 89.19 74 GLN A CA 1
ATOM 590 C C . GLN A 1 74 ? -13.394 -0.997 9.406 1.00 89.19 74 GLN A C 1
ATOM 592 O O . GLN A 1 74 ? -12.206 -1.117 9.712 1.00 89.19 74 GLN A O 1
ATOM 597 N N . THR A 1 75 ? -14.379 -1.174 10.279 1.00 84.50 75 THR A N 1
ATOM 598 C CA . THR A 1 75 ? -14.137 -1.707 11.616 1.00 84.50 75 THR A CA 1
ATOM 599 C C . THR A 1 75 ? -14.138 -3.228 11.567 1.00 84.50 75 THR A C 1
ATOM 601 O O . THR A 1 75 ? -14.932 -3.845 10.856 1.00 84.50 75 THR A O 1
ATOM 604 N N . VAL A 1 76 ? -13.228 -3.846 12.313 1.00 77.31 76 VAL A N 1
ATOM 605 C CA . VAL A 1 76 ? -13.217 -5.293 12.545 1.00 77.31 76 VAL A CA 1
ATOM 606 C C . VAL A 1 76 ? -13.447 -5.557 14.023 1.00 77.31 76 VAL A C 1
ATOM 608 O O . VAL A 1 76 ? -12.818 -4.875 14.837 1.00 77.31 76 VAL A O 1
ATOM 611 N N . PRO A 1 77 ? -14.315 -6.525 14.386 1.00 67.19 77 PRO A N 1
ATOM 612 C CA . PRO A 1 77 ? -14.584 -6.846 15.779 1.00 67.19 77 PRO A CA 1
ATOM 613 C C . PRO A 1 77 ? -13.270 -7.075 16.514 1.00 67.19 77 PRO A C 1
ATOM 615 O O . PRO A 1 77 ? -12.534 -8.020 16.217 1.00 67.19 77 PRO A O 1
ATOM 618 N N . HIS A 1 78 ? -12.957 -6.183 17.448 1.00 59.94 78 HIS A N 1
ATOM 619 C CA . HIS A 1 78 ? -11.796 -6.351 18.294 1.00 59.94 78 HIS A CA 1
ATOM 620 C C . HIS A 1 78 ? -12.276 -6.889 19.630 1.00 59.94 78 HIS A C 1
ATOM 622 O O . HIS A 1 78 ? -13.027 -6.234 20.351 1.00 59.94 78 HIS A O 1
ATOM 628 N N . ALA A 1 79 ? -11.868 -8.113 19.952 1.00 48.66 79 ALA A N 1
ATOM 629 C CA . ALA A 1 79 ? -12.019 -8.600 21.306 1.00 48.66 79 ALA A CA 1
ATOM 630 C C . ALA A 1 79 ? -11.148 -7.715 22.211 1.00 48.66 79 ALA A C 1
ATOM 632 O O . ALA A 1 79 ? -9.925 -7.719 22.095 1.00 48.66 79 ALA A O 1
ATOM 633 N N . SER A 1 80 ? -11.809 -6.958 23.091 1.00 41.31 80 SER A N 1
ATOM 634 C CA . SER A 1 80 ? -11.251 -6.296 24.278 1.00 41.31 80 SER A CA 1
ATOM 635 C C . SER A 1 80 ? -10.136 -5.263 24.057 1.00 41.31 80 SER A C 1
ATOM 637 O O . SER A 1 80 ? -8.975 -5.581 24.279 1.00 41.31 80 SER A O 1
ATOM 639 N N . ILE A 1 81 ? -10.484 -3.997 23.778 1.00 43.25 81 ILE A N 1
ATOM 640 C CA . ILE A 1 81 ? -9.640 -2.842 24.151 1.00 43.25 81 ILE A CA 1
ATOM 641 C C . ILE A 1 81 ? -10.513 -1.703 24.701 1.00 43.25 81 ILE A C 1
ATOM 643 O O . ILE A 1 81 ? -11.502 -1.297 24.092 1.00 43.25 81 ILE A O 1
ATOM 647 N N . ILE A 1 82 ? -10.134 -1.194 25.875 1.00 42.03 82 ILE A N 1
ATOM 648 C CA . ILE A 1 82 ? -10.702 -0.002 26.515 1.00 42.03 82 ILE A CA 1
ATOM 649 C C . ILE A 1 82 ? -10.104 1.222 25.810 1.00 42.03 82 ILE A C 1
ATOM 651 O O . ILE A 1 82 ? -8.886 1.360 25.745 1.00 42.03 82 ILE A O 1
ATOM 655 N N . ALA A 1 83 ? -10.949 2.092 25.256 1.00 48.06 83 ALA A N 1
ATOM 656 C CA . ALA A 1 83 ? -10.499 3.296 24.564 1.00 48.06 83 ALA A CA 1
ATOM 657 C C . ALA A 1 83 ? -9.909 4.305 25.566 1.00 48.06 83 ALA A C 1
ATOM 659 O O . ALA A 1 83 ? -10.653 4.949 26.301 1.00 48.06 83 ALA A O 1
ATOM 660 N N . ASP A 1 84 ? -8.584 4.440 25.575 1.00 47.28 84 ASP A N 1
ATOM 661 C CA . ASP A 1 84 ? -7.856 5.514 26.255 1.00 47.28 84 ASP A CA 1
ATOM 662 C C . ASP A 1 84 ? -7.334 6.527 25.217 1.00 47.28 84 ASP A C 1
ATOM 664 O O . ASP A 1 84 ? -7.043 6.172 24.071 1.00 47.28 84 ASP A O 1
ATOM 668 N N . ASP A 1 85 ? -7.211 7.805 25.576 1.00 49.56 85 ASP A N 1
ATOM 669 C CA . ASP A 1 85 ? -6.863 8.886 24.634 1.00 49.56 85 ASP A CA 1
ATOM 670 C C . ASP A 1 85 ? -5.434 8.756 24.058 1.00 49.56 85 ASP A C 1
ATOM 672 O O . ASP A 1 85 ? -5.120 9.277 22.975 1.00 49.56 85 ASP A O 1
ATOM 676 N N . THR A 1 86 ? -4.581 7.970 24.725 1.00 54.41 86 THR A N 1
ATOM 677 C CA . THR A 1 86 ? -3.256 7.542 24.249 1.00 54.41 86 THR A CA 1
ATOM 678 C C . THR A 1 86 ? -3.315 6.701 22.961 1.00 54.41 86 THR A C 1
ATOM 680 O O . THR A 1 86 ? -2.364 6.729 22.169 1.00 54.41 86 THR A O 1
ATOM 683 N N . ALA A 1 87 ? -4.454 6.059 22.669 1.00 59.06 87 ALA A N 1
ATOM 684 C CA . ALA A 1 87 ? -4.676 5.249 21.468 1.00 59.06 87 ALA A CA 1
ATOM 685 C C . ALA A 1 87 ? -4.673 6.070 20.161 1.00 59.06 87 ALA A C 1
ATOM 687 O O . ALA A 1 87 ? -4.414 5.551 19.075 1.00 59.06 87 ALA A O 1
ATOM 688 N N . SER A 1 88 ? -4.919 7.388 20.215 1.00 60.53 88 SER A N 1
ATOM 689 C CA . SER A 1 88 ? -4.909 8.212 18.992 1.00 60.53 88 SER A CA 1
ATOM 690 C C . SER A 1 88 ? -3.496 8.395 18.415 1.00 60.53 88 SER A C 1
ATOM 692 O O . SER A 1 88 ? -3.298 8.360 17.196 1.00 60.53 88 SER A O 1
ATOM 694 N N . LEU A 1 89 ? -2.491 8.535 19.287 1.00 61.28 89 LEU A N 1
ATOM 695 C CA . LEU A 1 89 ? -1.082 8.667 18.915 1.00 61.28 89 LEU A CA 1
ATOM 696 C C . LEU A 1 89 ? -0.484 7.327 18.468 1.00 61.28 89 LEU A C 1
ATOM 698 O O . LEU A 1 89 ? 0.361 7.325 17.566 1.00 61.28 89 LEU A O 1
ATOM 702 N N . SER A 1 90 ? -0.910 6.202 19.062 1.00 76.56 90 SER A N 1
ATOM 703 C CA . SER A 1 90 ? -0.507 4.859 18.613 1.00 76.56 90 SER A CA 1
ATOM 704 C C . SER A 1 90 ? -1.045 4.576 17.211 1.00 76.56 90 SER A C 1
ATOM 706 O O . SER A 1 90 ? -0.275 4.199 16.325 1.00 76.56 90 SER A O 1
ATOM 708 N N . MET A 1 91 ? -2.318 4.890 16.964 1.00 81.00 91 MET A N 1
ATOM 709 C CA . MET A 1 91 ? -2.975 4.703 15.675 1.00 81.00 91 MET A CA 1
ATOM 710 C C . MET A 1 91 ? -2.293 5.491 14.553 1.00 81.00 91 MET A C 1
ATOM 712 O O . MET A 1 91 ? -1.949 4.915 13.526 1.00 81.00 91 MET A O 1
ATOM 716 N N . VAL A 1 92 ? -2.034 6.796 14.719 1.00 85.44 92 VAL A N 1
ATOM 717 C CA . VAL A 1 92 ? -1.370 7.589 13.660 1.00 85.44 92 VAL A CA 1
ATOM 718 C C . VAL A 1 92 ? 0.011 7.017 13.325 1.00 85.44 92 VAL A C 1
ATOM 720 O O . VAL A 1 92 ? 0.394 6.977 12.155 1.00 85.44 92 VAL A O 1
ATOM 723 N N . LYS A 1 93 ? 0.762 6.547 14.329 1.00 86.50 93 LYS A N 1
ATOM 724 C CA . LYS A 1 93 ? 2.053 5.879 14.107 1.00 86.50 93 LYS A CA 1
ATOM 725 C C . LYS A 1 93 ? 1.877 4.556 13.361 1.00 86.50 93 LYS A C 1
ATOM 727 O O . LYS A 1 93 ? 2.623 4.318 12.415 1.00 86.50 93 LYS A O 1
ATOM 732 N N . ALA A 1 94 ? 0.891 3.741 13.737 1.00 86.19 94 ALA A N 1
ATOM 733 C CA . ALA A 1 94 ? 0.571 2.488 13.058 1.00 86.19 94 ALA A CA 1
ATOM 734 C C . ALA A 1 94 ? 0.191 2.721 11.587 1.00 86.19 94 ALA A C 1
ATOM 736 O O . ALA A 1 94 ? 0.754 2.081 10.704 1.00 86.19 94 ALA A O 1
ATOM 737 N N . LEU A 1 95 ? -0.665 3.707 11.302 1.00 90.38 95 LEU A N 1
ATOM 738 C CA . LEU A 1 95 ? -1.060 4.067 9.936 1.00 90.38 95 LEU A CA 1
ATOM 739 C C . LEU A 1 95 ? 0.126 4.506 9.085 1.00 90.38 95 LEU A C 1
ATOM 741 O O . LEU A 1 95 ? 0.290 4.024 7.966 1.00 90.38 95 LEU A O 1
ATOM 745 N N . LYS A 1 96 ? 0.981 5.387 9.618 1.00 90.94 96 LYS A N 1
ATOM 746 C CA . LYS A 1 96 ? 2.213 5.801 8.933 1.00 90.94 96 LYS A CA 1
ATOM 747 C C . LYS A 1 96 ? 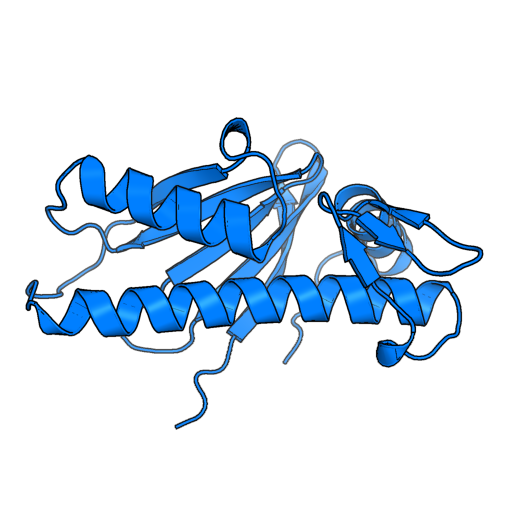3.114 4.610 8.647 1.00 90.94 96 LYS A C 1
ATOM 749 O O . LYS A 1 96 ? 3.684 4.517 7.567 1.00 90.94 96 LYS A O 1
ATOM 754 N N . HIS A 1 97 ? 3.226 3.700 9.606 1.00 90.25 97 HIS A N 1
ATOM 755 C CA . HIS A 1 97 ? 4.054 2.518 9.466 1.00 90.25 97 HIS A CA 1
ATOM 756 C C . HIS A 1 97 ? 3.530 1.569 8.378 1.00 90.25 97 HIS A C 1
ATOM 758 O O . HIS A 1 97 ? 4.307 1.150 7.525 1.00 90.25 97 HIS A O 1
ATOM 764 N N . LEU A 1 98 ? 2.217 1.319 8.337 1.00 92.44 98 LEU A N 1
ATOM 765 C CA . LEU A 1 98 ? 1.565 0.537 7.282 1.00 92.44 98 LEU A CA 1
ATOM 766 C C . LEU A 1 98 ? 1.709 1.188 5.902 1.00 92.44 98 LEU A C 1
ATOM 768 O O . LEU A 1 98 ? 2.051 0.512 4.936 1.00 92.44 98 LEU A O 1
ATOM 772 N N . CYS A 1 99 ? 1.499 2.505 5.806 1.00 94.12 99 CYS A N 1
ATOM 773 C CA . CYS A 1 99 ? 1.649 3.233 4.546 1.00 94.12 99 CYS A CA 1
ATOM 774 C C . CYS A 1 99 ? 3.096 3.196 4.037 1.00 94.12 99 CYS A C 1
ATOM 776 O O . CYS A 1 99 ? 3.328 3.001 2.847 1.00 94.12 99 CYS A O 1
ATOM 778 N N . ASN A 1 100 ? 4.070 3.342 4.939 1.00 93.44 100 ASN A N 1
ATOM 779 C CA . ASN A 1 100 ? 5.482 3.222 4.591 1.00 93.44 100 ASN A CA 1
ATOM 780 C C . ASN A 1 100 ? 5.816 1.808 4.114 1.00 93.44 100 ASN A C 1
ATOM 782 O O . ASN A 1 100 ? 6.467 1.674 3.088 1.00 93.44 100 ASN A O 1
ATOM 786 N N . ALA A 1 101 ? 5.336 0.768 4.803 1.00 93.12 101 ALA A N 1
ATOM 787 C CA . ALA A 1 101 ? 5.548 -0.616 4.381 1.00 93.12 101 ALA A CA 1
ATOM 788 C C . ALA A 1 101 ? 4.962 -0.886 2.985 1.00 93.12 101 ALA A C 1
ATOM 790 O O . ALA A 1 101 ? 5.614 -1.528 2.166 1.00 93.12 101 ALA A O 1
ATOM 791 N N . LEU A 1 102 ? 3.778 -0.342 2.685 1.00 94.12 102 LEU A N 1
ATOM 792 C CA . LEU A 1 102 ? 3.162 -0.435 1.361 1.00 94.12 102 LEU A CA 1
ATOM 793 C C . LEU A 1 102 ? 4.002 0.264 0.288 1.00 94.12 102 LEU A C 1
ATOM 795 O O . LEU A 1 102 ? 4.301 -0.330 -0.747 1.00 94.12 102 LEU A O 1
ATOM 799 N N . ASN A 1 103 ? 4.402 1.510 0.539 1.00 93.94 103 ASN A N 1
ATOM 800 C CA . ASN A 1 103 ? 5.232 2.280 -0.385 1.00 93.94 103 ASN A CA 1
ATOM 801 C C . ASN A 1 103 ? 6.580 1.586 -0.635 1.00 93.94 103 ASN A C 1
ATOM 803 O O . ASN A 1 103 ? 6.997 1.466 -1.786 1.00 93.94 103 ASN A O 1
ATOM 807 N N . THR A 1 104 ? 7.233 1.080 0.415 1.00 93.94 104 THR A N 1
ATOM 808 C CA . THR A 1 104 ? 8.474 0.301 0.311 1.00 93.94 104 THR A CA 1
ATOM 809 C C . THR A 1 104 ? 8.261 -0.964 -0.511 1.00 93.94 104 THR A C 1
ATOM 811 O O . THR A 1 104 ? 9.009 -1.181 -1.458 1.00 93.94 104 THR A O 1
ATOM 814 N N . TYR A 1 105 ? 7.203 -1.734 -0.234 1.00 93.19 105 TYR A N 1
ATOM 815 C CA . TYR A 1 105 ? 6.881 -2.949 -0.982 1.00 93.19 105 TYR A CA 1
ATOM 816 C C . TYR A 1 105 ? 6.779 -2.679 -2.485 1.00 93.19 105 TYR A C 1
ATOM 818 O O . TYR A 1 105 ? 7.482 -3.305 -3.275 1.00 93.19 105 TYR A O 1
ATOM 826 N N . PHE A 1 106 ? 5.948 -1.720 -2.903 1.00 93.69 106 PHE A N 1
ATOM 827 C CA . PHE A 1 106 ? 5.799 -1.434 -4.330 1.00 93.69 106 PHE A CA 1
ATOM 828 C C . PHE A 1 106 ? 7.081 -0.858 -4.940 1.00 93.69 106 PHE A C 1
ATOM 830 O O . PHE A 1 106 ? 7.418 -1.211 -6.070 1.00 93.69 106 PHE A O 1
ATOM 837 N N . THR A 1 107 ? 7.820 -0.024 -4.202 1.00 95.25 107 THR A N 1
ATOM 838 C CA . THR A 1 107 ? 9.081 0.575 -4.670 1.00 95.25 107 THR A CA 1
ATOM 839 C C . THR A 1 107 ? 10.143 -0.479 -4.939 1.00 95.25 107 THR A C 1
ATOM 841 O O . THR A 1 107 ? 10.759 -0.463 -6.003 1.00 95.25 107 THR A O 1
ATOM 844 N N . GLU A 1 108 ? 10.318 -1.427 -4.021 1.00 93.75 108 GLU A N 1
ATOM 845 C CA . GLU A 1 108 ? 11.254 -2.541 -4.181 1.00 93.75 108 GLU A CA 1
ATOM 846 C C . GLU A 1 108 ? 10.863 -3.440 -5.356 1.00 93.75 108 GLU A C 1
ATOM 848 O O . GLU A 1 108 ? 11.726 -3.864 -6.121 1.00 93.75 108 GLU A O 1
ATOM 853 N N . ARG A 1 109 ? 9.562 -3.688 -5.562 1.00 91.94 109 ARG A N 1
ATOM 854 C CA . ARG A 1 109 ? 9.080 -4.469 -6.713 1.00 91.94 109 ARG A CA 1
ATOM 855 C C . ARG A 1 109 ? 9.307 -3.763 -8.045 1.00 91.94 109 ARG A C 1
ATOM 857 O O . ARG A 1 109 ? 9.736 -4.411 -8.995 1.00 91.94 109 ARG A O 1
ATOM 864 N N . ALA A 1 110 ? 9.047 -2.460 -8.118 1.00 94.06 110 ALA A N 1
ATOM 865 C CA . ALA A 1 110 ? 9.317 -1.675 -9.321 1.00 94.06 110 ALA A CA 1
ATOM 866 C C . ALA A 1 110 ? 10.812 -1.648 -9.644 1.00 94.06 110 ALA A C 1
ATOM 868 O O . ALA A 1 110 ? 11.205 -1.899 -10.779 1.00 94.06 110 ALA A O 1
ATOM 869 N N . ALA A 1 111 ? 11.636 -1.402 -8.624 1.00 94.69 111 ALA A N 1
ATOM 870 C CA . ALA A 1 111 ? 13.084 -1.372 -8.748 1.00 94.69 111 ALA A CA 1
ATOM 871 C C . ALA A 1 111 ? 13.641 -2.722 -9.215 1.00 94.69 111 ALA A C 1
ATOM 873 O O . ALA A 1 111 ? 14.442 -2.758 -10.141 1.00 94.69 111 ALA A O 1
ATOM 874 N N . PHE A 1 112 ? 13.146 -3.828 -8.648 1.00 92.50 112 PHE A N 1
ATOM 875 C CA . PHE A 1 112 ? 13.484 -5.178 -9.095 1.00 92.50 112 PHE A CA 1
ATOM 876 C C . PHE A 1 112 ? 13.093 -5.420 -10.558 1.00 92.50 112 PHE A C 1
ATOM 878 O O . PHE A 1 112 ? 13.888 -5.951 -11.324 1.00 92.50 112 PHE A O 1
ATOM 885 N N . TYR A 1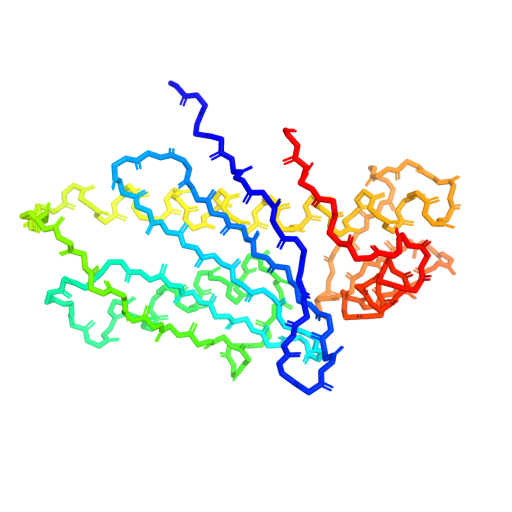 113 ? 11.886 -5.016 -10.964 1.00 90.94 113 TYR A N 1
ATOM 886 C CA . TYR A 1 113 ? 11.413 -5.203 -12.339 1.00 90.94 113 TYR A CA 1
ATOM 887 C C . TYR A 1 113 ? 12.217 -4.390 -13.366 1.00 90.94 113 TYR A C 1
ATOM 889 O O . TYR A 1 113 ? 12.390 -4.829 -14.501 1.00 90.94 113 TYR A O 1
ATOM 897 N N . TRP A 1 114 ? 12.709 -3.213 -12.981 1.00 94.31 114 TRP A N 1
ATOM 898 C CA . TRP A 1 114 ? 13.529 -2.357 -13.842 1.00 94.31 114 TRP A CA 1
ATOM 899 C C . TRP A 1 114 ? 15.037 -2.582 -13.702 1.00 94.31 114 TRP A C 1
ATOM 901 O O . TRP A 1 114 ? 15.785 -1.929 -14.423 1.00 94.31 114 TRP A O 1
ATOM 911 N N . ASP A 1 115 ? 15.468 -3.473 -12.804 1.00 95.25 115 ASP A N 1
ATOM 912 C CA . ASP A 1 115 ? 16.875 -3.709 -12.452 1.00 95.25 115 ASP A CA 1
ATOM 913 C C . ASP A 1 115 ? 17.623 -2.418 -12.053 1.00 95.25 115 ASP A C 1
ATOM 915 O O . ASP A 1 115 ? 18.673 -2.068 -12.592 1.00 95.25 115 ASP A O 1
ATOM 919 N N . ILE A 1 116 ? 17.039 -1.659 -11.119 1.00 96.06 116 ILE A N 1
ATOM 920 C CA . ILE A 1 116 ? 17.594 -0.395 -10.603 1.00 96.06 116 ILE A CA 1
ATOM 921 C C . ILE A 1 116 ? 17.583 -0.342 -9.071 1.00 96.06 116 ILE A C 1
ATOM 923 O O . ILE A 1 116 ? 17.003 -1.194 -8.397 1.00 96.06 116 ILE A O 1
ATOM 927 N N . SER A 1 117 ? 18.182 0.705 -8.497 1.00 96.19 117 SER A N 1
ATOM 928 C CA . SER A 1 117 ? 18.096 0.963 -7.059 1.00 96.19 117 SER A CA 1
ATOM 929 C C . SER A 1 117 ? 16.696 1.460 -6.660 1.00 96.19 117 SER A C 1
ATOM 931 O O . SER A 1 117 ? 16.179 2.388 -7.286 1.00 96.19 117 SER A O 1
ATOM 933 N N . PRO A 1 118 ? 16.097 0.958 -5.559 1.00 95.38 118 PRO A N 1
ATOM 934 C CA . PRO A 1 118 ? 14.873 1.528 -4.987 1.00 95.38 118 PRO A CA 1
ATOM 935 C C . PRO A 1 118 ? 14.977 3.020 -4.644 1.00 95.38 118 PRO A C 1
ATOM 937 O O . PRO A 1 118 ? 13.961 3.708 -4.601 1.00 95.38 118 PRO A O 1
ATOM 940 N N . ALA A 1 119 ? 16.190 3.532 -4.403 1.00 94.94 119 ALA A N 1
ATOM 941 C CA . ALA A 1 119 ? 16.418 4.948 -4.115 1.00 94.94 119 ALA A CA 1
ATOM 942 C C . ALA A 1 119 ? 16.192 5.863 -5.335 1.00 94.94 119 ALA A C 1
ATOM 944 O O . ALA A 1 119 ? 15.942 7.054 -5.153 1.00 94.94 119 ALA A O 1
ATOM 945 N N . ASP A 1 120 ? 16.241 5.310 -6.551 1.00 95.44 120 ASP A N 1
ATOM 946 C CA . ASP A 1 120 ? 16.025 6.045 -7.805 1.00 95.44 120 ASP A CA 1
ATOM 947 C C . ASP A 1 120 ? 14.534 6.149 -8.172 1.00 95.44 120 ASP A C 1
ATOM 949 O O . ASP A 1 120 ? 14.154 6.802 -9.147 1.00 95.44 120 ASP A O 1
ATOM 953 N N . CYS A 1 121 ? 13.670 5.491 -7.399 1.00 96.06 121 CYS A N 1
ATOM 954 C CA . CYS A 1 121 ? 12.232 5.493 -7.592 1.00 96.06 121 CYS A CA 1
ATOM 955 C C . CYS A 1 121 ? 11.568 6.658 -6.847 1.00 96.06 121 CYS A C 1
ATOM 957 O O . CYS A 1 121 ? 11.856 6.950 -5.686 1.00 96.06 121 CYS A O 1
ATOM 959 N N . HIS A 1 122 ? 10.579 7.271 -7.492 1.00 94.00 122 HIS A N 1
ATOM 960 C CA . HIS A 1 122 ? 9.735 8.305 -6.902 1.00 94.00 122 HIS A CA 1
ATOM 961 C C . HIS A 1 122 ? 8.274 7.875 -6.915 1.00 94.00 122 HIS A C 1
ATOM 963 O O . HIS A 1 122 ? 7.794 7.342 -7.916 1.00 94.00 122 HIS A O 1
ATOM 969 N N . ILE A 1 123 ? 7.561 8.151 -5.823 1.00 91.19 123 ILE A N 1
ATOM 970 C CA . ILE A 1 123 ? 6.136 7.842 -5.685 1.00 91.19 123 ILE A CA 1
ATOM 971 C C . ILE A 1 123 ? 5.3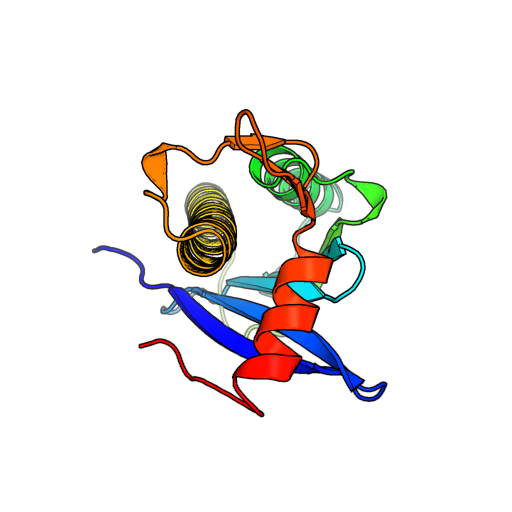24 9.116 -5.906 1.00 91.19 123 ILE A C 1
ATOM 973 O O . ILE A 1 123 ? 5.554 10.129 -5.242 1.00 91.19 123 ILE A O 1
ATOM 977 N N . LYS A 1 124 ? 4.352 9.059 -6.817 1.00 87.75 124 LYS A N 1
ATOM 978 C CA . LYS A 1 124 ? 3.376 10.131 -7.036 1.00 87.75 124 LYS A CA 1
ATOM 979 C C . LYS A 1 124 ? 2.074 9.559 -7.585 1.00 87.75 124 LYS A C 1
ATOM 981 O O . LYS A 1 124 ? 2.100 8.799 -8.544 1.00 87.75 124 LYS A O 1
ATOM 986 N N . ASP A 1 125 ? 0.941 9.956 -7.013 1.00 84.81 125 ASP A N 1
ATOM 987 C CA . ASP A 1 125 ? -0.404 9.581 -7.479 1.00 84.81 125 ASP A CA 1
ATOM 988 C C . ASP A 1 125 ? -0.620 8.053 -7.621 1.00 84.81 125 ASP A C 1
ATOM 990 O O . ASP A 1 125 ? -1.240 7.595 -8.579 1.00 84.81 125 ASP A O 1
ATOM 994 N N . ALA A 1 126 ? -0.061 7.253 -6.699 1.00 85.56 126 ALA A N 1
ATOM 995 C CA . ALA A 1 126 ? -0.004 5.780 -6.759 1.00 85.56 126 ALA A CA 1
ATOM 996 C C . ALA A 1 126 ? 0.756 5.189 -7.966 1.00 85.56 126 ALA A C 1
ATOM 998 O O . ALA A 1 126 ? 0.568 4.024 -8.337 1.00 85.56 126 ALA A O 1
ATOM 999 N N . TYR A 1 127 ? 1.633 5.990 -8.570 1.00 91.94 127 TYR A N 1
ATOM 1000 C CA . TYR A 1 127 ? 2.633 5.551 -9.532 1.00 91.94 127 TYR A CA 1
ATOM 1001 C C . TYR A 1 127 ? 4.012 5.558 -8.902 1.00 91.94 127 TYR A C 1
ATOM 1003 O O . TYR A 1 127 ? 4.350 6.444 -8.117 1.00 91.94 127 TYR A O 1
ATOM 1011 N N . ILE A 1 128 ? 4.821 4.604 -9.339 1.00 94.25 128 ILE A N 1
ATOM 1012 C CA . ILE A 1 128 ? 6.266 4.625 -9.169 1.00 94.25 128 ILE A CA 1
ATOM 1013 C C . ILE A 1 128 ? 6.851 5.063 -10.494 1.00 94.25 128 ILE A C 1
ATOM 1015 O O . ILE A 1 128 ? 6.429 4.591 -11.551 1.00 94.25 128 ILE A O 1
ATOM 1019 N N . SER A 1 129 ? 7.798 5.986 -10.447 1.00 96.00 129 SER A N 1
ATOM 1020 C CA . SER A 1 129 ? 8.441 6.512 -11.642 1.00 96.00 129 SER A CA 1
ATOM 1021 C C . SER A 1 129 ? 9.918 6.785 -11.437 1.00 96.00 129 SER A C 1
ATOM 1023 O O . SER A 1 129 ? 10.345 7.120 -10.334 1.00 96.00 129 SER A O 1
ATOM 1025 N N . THR A 1 130 ? 10.651 6.717 -12.540 1.00 94.00 130 THR A N 1
ATOM 1026 C CA . THR A 1 130 ? 12.003 7.253 -12.713 1.00 94.00 130 THR A CA 1
ATOM 1027 C C . THR A 1 130 ? 11.988 8.265 -13.864 1.00 94.00 130 THR A C 1
ATOM 1029 O O . THR A 1 130 ? 10.922 8.650 -14.347 1.00 94.00 130 THR A O 1
ATOM 1032 N N . ALA A 1 131 ? 13.160 8.678 -14.355 1.00 91.06 131 ALA A N 1
ATOM 1033 C CA . ALA A 1 131 ? 13.265 9.470 -15.581 1.00 91.06 131 ALA A CA 1
ATOM 1034 C C . ALA A 1 131 ? 12.740 8.741 -16.838 1.00 91.06 131 ALA A C 1
ATOM 103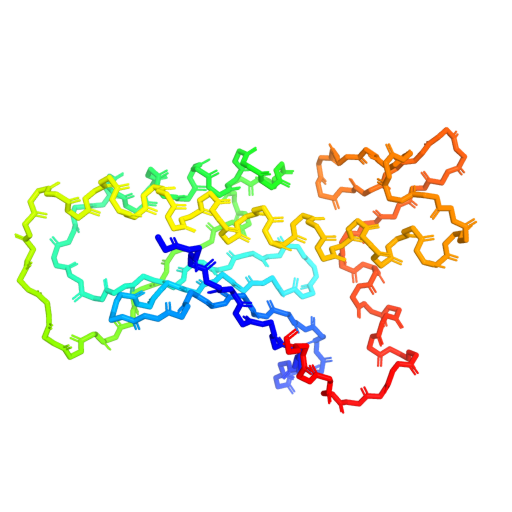6 O O . ALA A 1 131 ? 12.295 9.393 -17.781 1.00 91.06 131 ALA A O 1
ATOM 1037 N N . HIS A 1 132 ? 12.787 7.404 -16.862 1.00 91.69 132 HIS A N 1
ATOM 1038 C CA . HIS A 1 132 ? 12.501 6.598 -18.059 1.00 91.69 132 HIS A CA 1
ATOM 1039 C C . HIS A 1 132 ? 11.338 5.624 -17.886 1.00 91.69 132 HIS A C 1
ATOM 1041 O O . HIS A 1 132 ? 10.778 5.156 -18.875 1.00 91.69 132 HIS A O 1
ATOM 1047 N N . HIS A 1 133 ? 10.956 5.327 -16.646 1.00 93.06 133 HIS A N 1
ATOM 1048 C CA . HIS A 1 133 ? 9.942 4.330 -16.348 1.00 93.06 133 HIS A CA 1
ATOM 1049 C C . HIS A 1 133 ? 8.806 4.917 -15.520 1.00 93.06 133 HIS A C 1
ATOM 1051 O O . HIS A 1 133 ? 8.996 5.833 -14.719 1.00 93.06 133 HIS A O 1
ATOM 1057 N N . LYS A 1 134 ? 7.608 4.363 -15.701 1.00 94.88 134 LYS A N 1
ATOM 1058 C CA . LYS A 1 134 ? 6.436 4.673 -14.888 1.00 94.88 134 LYS A CA 1
ATOM 1059 C C . LYS A 1 134 ? 5.528 3.453 -14.824 1.00 94.88 134 LYS A C 1
ATOM 1061 O O . LYS A 1 134 ? 5.214 2.879 -15.862 1.00 94.88 134 LYS A O 1
ATOM 1066 N N . ILE A 1 135 ? 5.08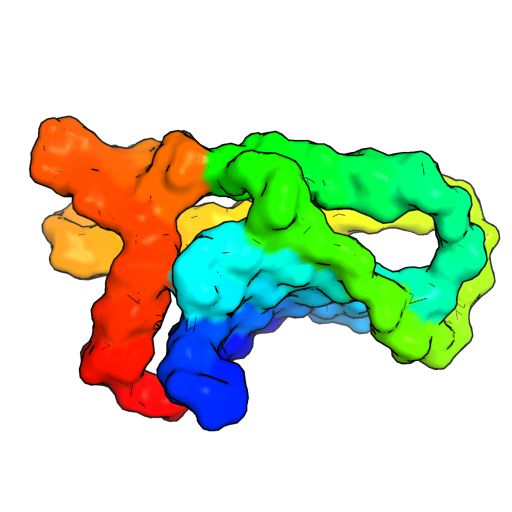4 3.085 -13.627 1.00 94.44 135 ILE A N 1
ATOM 1067 C CA . ILE A 1 135 ? 4.151 1.975 -13.420 1.00 94.44 135 ILE A CA 1
ATOM 1068 C C . ILE A 1 135 ? 3.214 2.266 -12.248 1.00 94.44 135 ILE A C 1
ATOM 1070 O O . ILE A 1 135 ? 3.626 2.845 -11.243 1.00 94.44 135 ILE A O 1
ATOM 1074 N N . ALA A 1 136 ? 1.939 1.907 -12.381 1.00 92.38 136 ALA A N 1
ATOM 1075 C CA . ALA A 1 136 ? 0.978 2.025 -11.288 1.00 92.38 136 ALA A CA 1
ATOM 1076 C C . ALA A 1 136 ? 1.117 0.856 -10.299 1.00 92.38 136 ALA A C 1
ATOM 1078 O O . ALA A 1 136 ? 1.473 -0.256 -10.693 1.00 92.38 136 ALA A O 1
ATOM 1079 N N . TYR A 1 137 ? 0.749 1.067 -9.031 1.00 92.19 137 TYR A N 1
ATOM 1080 C CA . TYR A 1 137 ? 0.756 0.002 -8.014 1.00 92.19 137 TYR A CA 1
ATOM 1081 C C . TYR A 1 137 ? -0.047 -1.237 -8.440 1.00 92.19 137 TYR A C 1
ATOM 1083 O O . TYR A 1 137 ? 0.426 -2.360 -8.287 1.00 92.19 137 TYR A O 1
ATOM 1091 N N . TYR A 1 138 ? -1.238 -1.055 -9.025 1.00 90.75 138 TYR A N 1
ATOM 1092 C CA . TYR A 1 138 ? -2.064 -2.194 -9.443 1.00 90.75 138 TYR A CA 1
ATOM 1093 C C . TYR A 1 138 ? -1.407 -3.019 -10.560 1.00 90.75 138 TYR A C 1
ATOM 1095 O O . TYR A 1 138 ? -1.487 -4.242 -10.526 1.00 90.75 138 TYR A O 1
ATOM 1103 N N . GLN A 1 139 ? -0.699 -2.372 -11.492 1.00 91.81 139 GLN A N 1
ATOM 1104 C CA . GLN A 1 139 ? 0.005 -3.060 -12.579 1.00 91.81 139 GLN A CA 1
ATOM 1105 C C . GLN A 1 139 ? 1.174 -3.882 -12.034 1.00 91.81 139 GLN A C 1
ATOM 1107 O O . GLN A 1 139 ? 1.379 -5.015 -12.455 1.00 91.81 139 GLN A O 1
ATOM 1112 N N . LEU A 1 140 ? 1.917 -3.349 -11.055 1.00 90.62 140 LEU A N 1
ATOM 1113 C CA . LEU A 1 140 ? 2.961 -4.115 -10.366 1.00 90.62 140 LEU A CA 1
ATOM 1114 C C . LEU A 1 140 ? 2.397 -5.342 -9.660 1.00 90.62 140 LEU A C 1
ATOM 1116 O O . LEU A 1 140 ? 3.023 -6.396 -9.680 1.00 90.62 140 LEU A O 1
ATOM 1120 N N . LEU A 1 141 ? 1.223 -5.212 -9.044 1.00 88.94 141 LEU A N 1
ATOM 1121 C CA . LEU A 1 141 ? 0.581 -6.319 -8.349 1.00 88.94 141 LEU A CA 1
ATOM 1122 C C . LEU A 1 141 ? 0.099 -7.404 -9.323 1.00 88.94 141 LEU A C 1
ATOM 1124 O O . LEU A 1 141 ? 0.230 -8.589 -9.028 1.00 88.94 141 LEU A O 1
ATOM 1128 N N . GLU A 1 142 ? -0.404 -7.011 -10.494 1.00 88.56 142 GLU A N 1
ATOM 1129 C CA . GLU A 1 142 ? -0.758 -7.928 -11.585 1.00 88.56 142 GLU A CA 1
ATOM 1130 C C . GLU A 1 142 ? 0.470 -8.662 -12.137 1.00 88.56 142 GLU A C 1
ATOM 1132 O O . GLU A 1 142 ? 0.428 -9.881 -12.302 1.00 88.56 142 GLU A O 1
ATOM 1137 N N . ILE A 1 143 ? 1.579 -7.946 -12.357 1.00 87.81 143 ILE A N 1
ATOM 1138 C CA . ILE A 1 143 ? 2.853 -8.533 -12.796 1.00 87.81 143 ILE A CA 1
ATOM 1139 C C . ILE A 1 143 ? 3.386 -9.512 -11.745 1.00 87.81 143 ILE A C 1
ATOM 1141 O O . ILE A 1 143 ? 3.734 -10.643 -12.079 1.00 87.81 143 ILE A O 1
ATOM 1145 N N . ASP A 1 144 ? 3.417 -9.120 -10.470 1.00 80.56 144 ASP A N 1
ATOM 1146 C CA . ASP A 1 144 ? 3.925 -9.973 -9.392 1.00 80.56 144 ASP A CA 1
ATOM 1147 C C . ASP A 1 144 ? 3.066 -11.235 -9.215 1.00 80.56 144 ASP A C 1
ATOM 1149 O O . ASP A 1 144 ? 3.601 -12.332 -9.047 1.00 80.56 144 ASP A O 1
ATOM 1153 N N . ALA A 1 145 ? 1.741 -11.108 -9.342 1.00 81.00 145 ALA A N 1
ATOM 1154 C CA . ALA A 1 145 ? 0.816 -12.237 -9.308 1.00 81.00 145 ALA A CA 1
ATOM 1155 C C . ALA A 1 145 ? 0.951 -13.171 -10.526 1.00 81.00 145 ALA A C 1
ATOM 1157 O O . ALA A 1 145 ? 0.660 -14.362 -10.406 1.00 81.00 145 ALA A O 1
ATOM 1158 N N . ALA A 1 146 ? 1.373 -12.650 -11.683 1.00 81.94 146 ALA A N 1
ATOM 1159 C CA . ALA A 1 146 ? 1.647 -13.441 -12.881 1.00 81.94 146 ALA A CA 1
ATOM 1160 C C . ALA A 1 146 ? 3.009 -14.157 -12.818 1.00 81.94 146 ALA A C 1
ATOM 1162 O O . ALA A 1 146 ? 3.118 -15.289 -13.280 1.00 81.94 146 ALA A O 1
ATOM 1163 N N . ILE A 1 147 ? 4.033 -13.522 -12.235 1.00 74.25 147 ILE A N 1
ATOM 1164 C CA . ILE A 1 147 ? 5.393 -14.077 -12.137 1.00 74.25 147 ILE A CA 1
ATOM 1165 C C . ILE A 1 147 ? 5.507 -15.098 -11.003 1.00 74.25 147 ILE A C 1
ATOM 1167 O O . ILE A 1 147 ? 6.094 -16.162 -11.188 1.00 74.25 147 ILE A O 1
ATOM 1171 N N . CYS A 1 148 ? 5.006 -14.775 -9.809 1.00 63.97 148 CYS A N 1
ATOM 1172 C CA . CYS A 1 148 ? 5.367 -15.533 -8.611 1.00 63.97 148 CYS A CA 1
ATOM 1173 C C . CYS A 1 148 ? 4.504 -16.776 -8.358 1.00 63.97 148 CYS A C 1
ATOM 1175 O O . CYS A 1 148 ? 4.908 -17.607 -7.544 1.00 63.97 148 CYS A O 1
ATOM 1177 N N . GLY A 1 149 ? 3.340 -16.919 -9.002 1.00 55.00 149 GLY A N 1
ATOM 1178 C CA . GLY A 1 149 ? 2.347 -17.907 -8.564 1.00 55.00 149 GLY A CA 1
ATOM 1179 C C . GLY A 1 149 ? 1.887 -17.649 -7.117 1.00 55.00 149 GLY A C 1
ATOM 1180 O O . GLY A 1 149 ? 2.398 -16.777 -6.417 1.00 55.00 149 GLY A O 1
ATOM 1181 N N . GLU A 1 150 ? 0.842 -18.332 -6.663 1.00 51.03 150 GLU A N 1
ATOM 1182 C CA . GLU A 1 150 ? 0.093 -17.910 -5.473 1.00 51.03 150 GLU A CA 1
ATOM 1183 C C . GLU A 1 150 ? 0.888 -18.003 -4.150 1.00 51.03 150 GLU A C 1
ATOM 1185 O O . GLU A 1 150 ? 1.475 -19.026 -3.808 1.00 51.03 150 GLU A O 1
ATOM 1190 N N . THR A 1 151 ? 0.811 -16.922 -3.359 1.00 47.28 151 THR A N 1
ATOM 1191 C CA . THR A 1 151 ? 1.241 -16.761 -1.952 1.00 47.28 151 THR A CA 1
ATOM 1192 C C . THR A 1 151 ? 2.739 -16.887 -1.630 1.00 47.28 151 THR A C 1
ATOM 1194 O O . THR A 1 151 ? 3.238 -17.937 -1.233 1.00 47.28 151 THR A O 1
ATOM 1197 N N . ARG A 1 152 ? 3.440 -15.743 -1.600 1.00 48.16 152 ARG A N 1
ATOM 1198 C CA . ARG A 1 152 ? 4.628 -15.562 -0.746 1.00 48.16 152 ARG A CA 1
ATOM 1199 C C . ARG A 1 152 ? 4.206 -14.949 0.593 1.00 48.16 152 ARG A C 1
ATOM 1201 O O . ARG A 1 152 ? 3.631 -13.864 0.619 1.00 48.16 152 ARG A O 1
ATOM 1208 N N . LYS A 1 153 ? 4.522 -15.618 1.707 1.00 42.28 153 LYS A N 1
ATOM 1209 C CA . LYS A 1 153 ? 4.633 -14.952 3.014 1.00 42.28 153 LYS A CA 1
ATOM 1210 C C . LYS A 1 153 ? 5.984 -14.241 3.022 1.00 42.28 153 LYS A C 1
ATOM 1212 O O . LYS A 1 153 ? 7.010 -14.914 2.995 1.00 42.28 153 LYS A O 1
ATOM 1217 N N . VAL A 1 154 ? 5.988 -12.911 2.990 1.00 42.19 154 VAL A N 1
ATOM 1218 C CA . VAL A 1 154 ? 7.225 -12.142 3.186 1.00 42.19 154 VAL A CA 1
ATOM 1219 C C . VAL A 1 154 ? 7.455 -12.082 4.698 1.00 42.19 154 VAL A C 1
ATOM 1221 O O . VAL A 1 154 ? 6.581 -11.600 5.421 1.00 42.19 154 VAL A O 1
ATOM 1224 N N . ALA A 1 155 ? 8.551 -12.697 5.152 1.00 35.72 155 ALA A N 1
ATOM 1225 C CA . ALA A 1 155 ? 8.961 -12.776 6.556 1.00 35.72 155 ALA A CA 1
ATOM 1226 C C . ALA A 1 155 ? 9.664 -11.494 7.016 1.00 35.72 155 ALA A C 1
ATOM 1228 O O . ALA A 1 155 ? 10.370 -10.890 6.177 1.00 35.72 155 ALA A O 1
#

Sequence (155 aa):
MKNSVQITVFREAEGTPSVRFETIGEERYALVFYGRSNVTLYVPDAPQGKLKYLGQALIVSRHLCIDFRYVSVQTVPHASIIADDTASLSMVKALKHLCNALNTYFTERAAFYWDISPADCHIKDAYISTAHHKIAYYQLLEIDAAICGETRKVA

Radius of gyration: 15.85 Å; chains: 1; bounding box: 36×30×45 Å

Organism: NCBI:txid2782349

Foldseek 3Di:
DPFDWWKKWAADPVRWIKIKTWTPDLFIWIWIATQPGAIEIEGAPDPDDPVLQVVLLVLLCVLQVEPSVSYHYDYDHRDDDDDDPVVSVVSSVVSNVRSVVLLQVLLVLVCVVVVHDSVQWDHHHQWIDHPPDIDHSSVSSVVCCVPPPHIDGDD

pLDDT: mean 82.04, std 15.51, range [35.72, 96.19]